Protein AF-A0A1F9IHQ7-F1 (afdb_monomer_lite)

Radius of gyration: 12.96 Å; chains: 1; bounding box: 36×30×31 Å

Structure (mmCIF, N/CA/C/O backbone):
data_AF-A0A1F9IHQ7-F1
#
_entry.id   AF-A0A1F9IHQ7-F1
#
loop_
_atom_site.group_PDB
_atom_site.id
_atom_site.type_symbol
_atom_site.label_atom_id
_atom_site.label_alt_id
_atom_site.label_comp_id
_atom_site.label_asym_id
_atom_site.label_entity_id
_atom_site.label_seq_id
_atom_site.pdbx_PDB_ins_code
_atom_site.Cartn_x
_atom_site.Cartn_y
_atom_site.Cartn_z
_atom_site.occupancy
_atom_site.B_iso_or_equiv
_atom_site.auth_seq_id
_atom_site.auth_comp_id
_atom_site.auth_asym_id
_atom_site.auth_atom_id
_atom_site.pdbx_PDB_model_num
ATOM 1 N N . MET A 1 1 ? 7.074 1.204 12.782 1.00 77.75 1 MET A N 1
ATOM 2 C CA . MET A 1 1 ? 6.727 -0.101 12.189 1.00 77.75 1 MET A CA 1
ATOM 3 C C . MET A 1 1 ? 5.447 0.078 11.385 1.00 77.75 1 MET A C 1
ATOM 5 O O . MET A 1 1 ? 4.529 0.708 11.906 1.00 77.75 1 MET A O 1
ATOM 9 N N . ILE A 1 2 ? 5.431 -0.355 10.120 1.00 81.06 2 ILE A N 1
ATOM 10 C CA . ILE A 1 2 ? 4.263 -0.253 9.227 1.00 81.06 2 ILE A CA 1
ATOM 11 C C . ILE A 1 2 ? 3.628 -1.631 9.109 1.00 81.06 2 ILE A C 1
ATOM 13 O O . ILE A 1 2 ? 4.321 -2.612 8.851 1.00 81.06 2 ILE A O 1
ATOM 17 N N . THR A 1 3 ? 2.314 -1.696 9.252 1.00 86.19 3 THR A N 1
ATOM 18 C CA . THR A 1 3 ? 1.530 -2.904 9.010 1.00 86.19 3 THR A CA 1
ATOM 19 C C . THR A 1 3 ? 0.657 -2.681 7.786 1.00 86.19 3 THR A C 1
ATOM 21 O O . THR A 1 3 ? 0.002 -1.648 7.674 1.00 86.19 3 THR A O 1
ATOM 24 N N . ILE A 1 4 ? 0.668 -3.637 6.861 1.00 86.50 4 ILE A N 1
ATOM 25 C CA . ILE A 1 4 ? -0.177 -3.641 5.668 1.00 86.50 4 ILE A CA 1
ATOM 26 C C . ILE A 1 4 ? -1.059 -4.880 5.743 1.00 86.50 4 ILE A C 1
ATOM 28 O O . ILE A 1 4 ? -0.542 -5.995 5.733 1.00 86.50 4 ILE A O 1
ATOM 32 N N . THR A 1 5 ? -2.369 -4.683 5.806 1.00 87.38 5 THR A N 1
ATOM 33 C CA . THR A 1 5 ? -3.368 -5.751 5.839 1.00 87.38 5 THR A CA 1
ATOM 34 C C . THR A 1 5 ? -4.147 -5.753 4.534 1.00 87.38 5 THR A C 1
ATOM 36 O O . THR A 1 5 ? -4.655 -4.719 4.108 1.00 87.38 5 THR A O 1
ATOM 39 N N . ASN A 1 6 ? -4.234 -6.914 3.898 1.00 86.88 6 ASN A N 1
ATOM 40 C CA . ASN A 1 6 ? -5.025 -7.147 2.703 1.00 86.88 6 ASN A CA 1
ATOM 41 C C . ASN A 1 6 ? -6.310 -7.886 3.057 1.00 86.88 6 ASN A C 1
ATOM 43 O O . ASN A 1 6 ? -6.279 -8.870 3.799 1.00 86.88 6 ASN A O 1
ATOM 47 N N . PHE A 1 7 ? -7.419 -7.399 2.511 1.00 86.69 7 PHE A N 1
ATOM 48 C CA . PHE A 1 7 ? -8.738 -7.980 2.692 1.00 86.69 7 PHE A CA 1
ATOM 49 C C . PHE A 1 7 ? -9.221 -8.667 1.419 1.00 86.69 7 PHE A C 1
ATOM 51 O O . PHE A 1 7 ? -8.900 -8.270 0.300 1.00 86.69 7 PHE A O 1
ATOM 58 N N . ALA A 1 8 ? -10.091 -9.649 1.604 1.00 84.31 8 ALA A N 1
ATOM 59 C CA . ALA A 1 8 ? -10.834 -10.351 0.570 1.00 84.31 8 ALA A CA 1
ATOM 60 C C . ALA A 1 8 ? -11.566 -9.443 -0.420 1.00 84.31 8 ALA A C 1
ATOM 62 O O . ALA A 1 8 ? -11.636 -9.751 -1.611 1.00 84.31 8 ALA A O 1
ATOM 63 N N . SER A 1 9 ? -12.062 -8.298 0.048 1.00 82.25 9 SER A N 1
ATOM 64 C CA . SER A 1 9 ? -12.642 -7.247 -0.792 1.00 82.25 9 SER A CA 1
ATOM 65 C C . SER A 1 9 ? -11.660 -6.651 -1.813 1.00 82.25 9 SER A C 1
ATOM 67 O O . SER A 1 9 ? -12.076 -5.966 -2.751 1.00 82.25 9 SER A O 1
ATOM 69 N N . GLY A 1 10 ? -10.358 -6.896 -1.652 1.00 79.75 10 GLY A N 1
ATOM 70 C CA . GLY A 1 10 ? -9.271 -6.261 -2.389 1.00 79.75 10 GLY A CA 1
ATOM 71 C C . GLY A 1 10 ? -8.862 -4.901 -1.819 1.00 79.75 10 GLY A C 1
ATOM 72 O O . GLY A 1 10 ? -8.029 -4.222 -2.419 1.00 79.75 10 GLY A O 1
ATOM 73 N N . GLU A 1 11 ? -9.446 -4.484 -0.695 1.00 88.25 11 GLU A N 1
ATOM 74 C CA . GLU A 1 11 ? -9.007 -3.307 0.053 1.00 88.25 11 GLU A CA 1
ATOM 75 C C . GLU A 1 11 ? -7.676 -3.564 0.767 1.00 88.25 11 GLU A C 1
ATOM 77 O O . GLU A 1 11 ? -7.327 -4.699 1.105 1.00 88.25 11 GLU A O 1
ATOM 82 N N . LEU A 1 12 ? -6.941 -2.482 1.025 1.00 86.94 12 LEU A N 1
ATOM 83 C CA . LEU A 1 12 ? -5.715 -2.515 1.818 1.00 86.94 12 LEU A CA 1
ATOM 84 C C . LEU A 1 12 ? -5.840 -1.559 2.990 1.00 86.94 12 LEU A C 1
ATOM 86 O O . LEU A 1 12 ? -6.150 -0.390 2.795 1.00 86.94 12 LEU A O 1
ATOM 90 N N . GLU A 1 13 ? -5.518 -2.014 4.189 1.00 90.31 13 GLU A N 1
ATOM 91 C CA . GLU A 1 13 ? -5.297 -1.126 5.324 1.00 90.31 13 GLU A CA 1
ATOM 92 C C . GLU A 1 13 ? -3.803 -0.969 5.577 1.00 90.31 13 GLU A C 1
ATOM 94 O O . GLU A 1 13 ? -3.069 -1.953 5.659 1.00 90.31 13 GLU A O 1
ATOM 99 N N . ILE A 1 14 ? -3.350 0.277 5.691 1.00 87.75 14 ILE A N 1
ATOM 100 C CA . ILE A 1 14 ? -1.967 0.616 6.014 1.00 87.75 14 ILE A CA 1
ATOM 101 C C . ILE A 1 14 ? -1.961 1.362 7.342 1.00 87.75 14 ILE A C 1
ATOM 103 O O . ILE A 1 14 ? -2.523 2.452 7.444 1.00 87.75 14 ILE A O 1
ATOM 107 N N . ALA A 1 15 ? -1.301 0.801 8.347 1.00 89.19 15 ALA A N 1
ATOM 108 C CA . ALA A 1 15 ? -1.234 1.367 9.685 1.00 89.19 15 ALA A CA 1
ATOM 109 C C . ALA A 1 15 ? 0.209 1.618 10.122 1.00 89.19 15 ALA A C 1
ATOM 111 O O . ALA A 1 15 ? 1.104 0.804 9.886 1.00 89.19 15 ALA A O 1
ATOM 112 N N . LEU A 1 16 ? 0.419 2.742 10.806 1.00 86.06 16 LEU A N 1
ATOM 113 C CA . LEU A 1 16 ? 1.600 2.965 11.631 1.00 86.06 16 LEU A CA 1
ATOM 114 C C . LEU A 1 16 ? 1.314 2.464 13.043 1.00 86.06 16 LEU A C 1
ATOM 116 O O . LEU A 1 16 ? 0.198 2.583 13.541 1.00 86.06 16 LEU A O 1
ATOM 120 N N . GLN A 1 17 ? 2.321 1.887 13.692 1.00 83.31 17 GLN A N 1
ATOM 121 C CA . GLN A 1 17 ? 2.197 1.440 15.077 1.00 83.31 17 GLN A CA 1
ATOM 122 C C . GLN A 1 17 ? 1.708 2.582 15.982 1.00 83.31 17 GLN A C 1
ATOM 124 O O . GLN A 1 17 ? 2.364 3.614 16.083 1.00 83.31 17 GLN A O 1
ATOM 129 N N . GLY A 1 18 ? 0.578 2.365 16.661 1.00 80.56 18 GLY A N 1
ATOM 130 C CA . GLY A 1 18 ? -0.029 3.356 17.556 1.00 80.56 18 GLY A CA 1
ATOM 131 C C . GLY A 1 18 ? -0.875 4.424 16.855 1.00 80.56 18 GLY A C 1
ATOM 132 O O . GLY A 1 18 ? -1.429 5.284 17.534 1.00 80.56 18 GLY A O 1
ATOM 133 N N . GLU A 1 19 ? -1.020 4.363 15.530 1.00 81.25 19 GLU A N 1
ATOM 134 C CA . GLU A 1 19 ? -1.869 5.265 14.754 1.00 81.25 19 GLU A CA 1
ATOM 135 C C . GLU A 1 19 ? -3.057 4.519 14.137 1.00 81.25 19 GLU A C 1
ATOM 137 O O . GLU A 1 19 ? -3.029 3.305 13.922 1.00 81.25 19 GLU A O 1
ATOM 142 N N . LYS A 1 20 ? -4.122 5.264 13.824 1.00 80.75 20 LYS A N 1
ATOM 143 C CA . LYS A 1 20 ? -5.268 4.715 13.098 1.00 80.75 20 LYS A CA 1
ATOM 144 C C . LYS A 1 20 ? -4.842 4.359 11.670 1.00 80.75 20 LYS A C 1
ATOM 146 O O . LYS A 1 20 ? -4.297 5.203 10.960 1.00 80.75 20 LYS A O 1
ATOM 151 N N . GLY A 1 21 ? -5.122 3.125 11.254 1.00 84.50 21 GLY A N 1
ATOM 152 C CA . GLY A 1 21 ? -4.872 2.664 9.893 1.00 84.50 21 GLY A CA 1
ATOM 153 C C . GLY A 1 21 ? -5.660 3.455 8.849 1.00 84.50 21 GLY A C 1
ATOM 154 O O . GLY A 1 21 ? -6.795 3.879 9.084 1.00 84.50 21 GLY A O 1
ATOM 155 N N . LEU A 1 22 ? -5.054 3.653 7.683 1.00 88.69 22 LEU A N 1
ATOM 156 C CA . LEU A 1 22 ? -5.727 4.163 6.498 1.00 88.69 22 LEU A CA 1
ATOM 157 C C . LEU A 1 22 ? -6.201 2.988 5.655 1.00 88.69 22 LEU A C 1
ATOM 159 O O . LEU A 1 22 ? -5.384 2.229 5.131 1.00 88.69 22 LEU A O 1
ATOM 163 N N . ARG A 1 23 ? -7.516 2.892 5.473 1.00 89.00 23 ARG A N 1
ATOM 164 C CA . ARG A 1 23 ? -8.124 1.925 4.566 1.00 89.00 23 ARG A CA 1
ATOM 165 C C . ARG A 1 23 ? -8.237 2.517 3.166 1.00 89.00 23 ARG A C 1
ATOM 167 O O . ARG A 1 23 ? -8.891 3.535 2.952 1.00 89.00 23 ARG A O 1
ATOM 174 N N . LEU A 1 24 ? -7.554 1.886 2.225 1.00 87.00 24 LEU A N 1
ATOM 175 C CA . LEU A 1 24 ? -7.581 2.186 0.805 1.00 87.00 24 LEU A CA 1
ATOM 176 C C . LEU A 1 24 ? -8.648 1.324 0.138 1.00 87.00 24 LEU A C 1
ATOM 178 O O . LEU A 1 24 ? -8.671 0.104 0.317 1.00 87.00 24 LEU A O 1
ATOM 182 N N . SER A 1 25 ? -9.478 1.960 -0.690 1.00 87.81 25 SER A N 1
ATOM 183 C CA . SER A 1 25 ? -10.401 1.238 -1.562 1.00 87.81 25 SER A CA 1
ATOM 184 C C . SER A 1 25 ? -9.636 0.297 -2.490 1.00 87.81 25 SER A C 1
ATOM 186 O O . SER A 1 25 ? -8.464 0.530 -2.799 1.00 87.81 25 SER A O 1
ATOM 188 N N . ARG A 1 26 ? -10.315 -0.732 -3.002 1.00 84.44 26 ARG A N 1
ATOM 189 C CA . ARG A 1 26 ? -9.741 -1.678 -3.969 1.00 84.44 26 ARG A CA 1
ATOM 190 C C . ARG A 1 26 ? -9.040 -0.987 -5.142 1.00 84.44 26 ARG A C 1
ATOM 192 O O . ARG A 1 26 ? -7.950 -1.394 -5.530 1.00 84.44 26 ARG A O 1
ATOM 199 N N . ASP A 1 27 ? -9.627 0.079 -5.681 1.00 86.31 27 ASP A N 1
ATOM 200 C CA . ASP A 1 27 ? -9.047 0.809 -6.811 1.00 86.31 27 ASP A CA 1
ATOM 201 C C . ASP A 1 27 ? -7.758 1.543 -6.430 1.00 86.31 27 ASP A C 1
ATOM 203 O O . ASP A 1 27 ? -6.782 1.507 -7.182 1.00 86.31 27 ASP A O 1
ATOM 207 N N . LEU A 1 28 ? -7.721 2.189 -5.260 1.00 83.50 28 LEU A N 1
ATOM 208 C CA . LEU A 1 28 ? -6.522 2.873 -4.767 1.00 83.50 28 LEU A CA 1
ATOM 209 C C . LEU A 1 28 ? -5.432 1.877 -4.374 1.00 83.50 28 LEU A C 1
ATOM 211 O O . LEU A 1 28 ? -4.275 2.062 -4.751 1.00 83.50 28 LEU A O 1
ATOM 215 N N . ALA A 1 29 ? -5.806 0.796 -3.693 1.00 82.38 29 ALA A N 1
ATOM 216 C CA . ALA A 1 29 ? -4.933 -0.325 -3.385 1.00 82.38 29 ALA A CA 1
ATOM 217 C C . ALA A 1 29 ? -4.301 -0.899 -4.659 1.00 82.38 29 ALA A C 1
ATOM 219 O O . ALA A 1 29 ? -3.082 -1.051 -4.742 1.00 82.38 29 ALA A O 1
ATOM 220 N N . HIS A 1 30 ? -5.112 -1.134 -5.693 1.00 80.44 30 HIS A N 1
ATOM 221 C CA . HIS A 1 30 ? -4.641 -1.651 -6.970 1.00 80.44 30 HIS A CA 1
ATOM 222 C C . HIS A 1 30 ? -3.736 -0.650 -7.699 1.00 80.44 30 HIS A C 1
ATOM 224 O O . HIS A 1 30 ? -2.703 -1.047 -8.232 1.00 80.44 30 HIS A O 1
ATOM 230 N N . ARG A 1 31 ? -4.048 0.653 -7.679 1.00 82.75 31 ARG A N 1
ATOM 231 C CA . ARG A 1 31 ? -3.166 1.698 -8.235 1.00 82.75 31 ARG A CA 1
ATOM 232 C C . ARG A 1 31 ? -1.832 1.781 -7.499 1.00 82.75 31 ARG A C 1
ATOM 234 O O . ARG A 1 31 ? -0.805 1.908 -8.158 1.00 82.75 31 ARG A O 1
ATOM 241 N N . LEU A 1 32 ? -1.831 1.678 -6.169 1.00 78.75 32 LEU A N 1
ATOM 242 C CA . LEU A 1 32 ? -0.618 1.662 -5.347 1.00 78.75 32 LEU A CA 1
ATOM 243 C C . LEU A 1 32 ? 0.263 0.460 -5.695 1.00 78.75 32 LEU A C 1
ATOM 245 O O . LEU A 1 32 ? 1.451 0.605 -5.971 1.00 78.75 32 LEU A O 1
ATOM 249 N N . ILE A 1 33 ? -0.356 -0.711 -5.774 1.00 75.00 33 ILE A N 1
ATOM 250 C CA . ILE A 1 33 ? 0.267 -1.955 -6.212 1.00 75.00 33 ILE A CA 1
ATOM 251 C C . ILE A 1 33 ? 0.855 -1.836 -7.630 1.00 75.00 33 ILE A C 1
ATOM 253 O O . ILE A 1 33 ? 2.011 -2.197 -7.865 1.00 75.00 33 ILE A O 1
ATOM 257 N N . LEU A 1 34 ? 0.075 -1.336 -8.593 1.00 76.75 34 LEU A N 1
ATOM 258 C CA . LEU A 1 34 ? 0.501 -1.200 -9.987 1.00 76.75 34 LEU A CA 1
ATOM 259 C C . LEU A 1 34 ? 1.641 -0.196 -10.109 1.00 76.75 34 LEU A C 1
ATOM 261 O O . LEU A 1 34 ? 2.604 -0.448 -10.830 1.00 76.75 34 LEU A O 1
ATOM 265 N N . ALA A 1 35 ? 1.565 0.910 -9.372 1.00 75.75 35 ALA A N 1
ATOM 266 C CA . ALA A 1 35 ? 2.625 1.897 -9.328 1.00 75.75 35 ALA A CA 1
ATOM 267 C C . ALA A 1 35 ? 3.921 1.294 -8.754 1.00 75.75 35 ALA A C 1
ATOM 269 O O . ALA A 1 35 ? 4.979 1.511 -9.339 1.00 75.75 35 ALA A O 1
ATOM 270 N N . ALA A 1 36 ? 3.851 0.457 -7.711 1.00 72.38 36 ALA A N 1
ATOM 271 C CA . ALA A 1 36 ? 5.022 -0.243 -7.171 1.00 72.38 36 ALA A CA 1
ATOM 272 C C . ALA A 1 36 ? 5.641 -1.230 -8.182 1.00 72.38 36 ALA A C 1
ATOM 274 O O . ALA A 1 36 ? 6.854 -1.461 -8.186 1.00 72.38 36 ALA A O 1
ATOM 275 N N . ARG A 1 37 ? 4.818 -1.814 -9.065 1.00 70.50 37 ARG A N 1
ATOM 276 C CA . ARG A 1 37 ? 5.264 -2.750 -10.106 1.00 70.50 37 ARG A CA 1
ATOM 277 C C . ARG A 1 37 ? 5.892 -2.043 -11.307 1.00 70.50 37 ARG A C 1
ATOM 279 O O . ARG A 1 37 ? 6.969 -2.455 -11.741 1.00 70.50 37 ARG A O 1
ATOM 286 N N . MET A 1 38 ? 5.207 -1.036 -11.848 1.00 69.56 38 MET A N 1
ATOM 287 C CA . MET A 1 38 ? 5.550 -0.398 -13.125 1.00 69.56 38 MET A CA 1
ATOM 288 C C . MET A 1 38 ? 6.656 0.648 -13.009 1.00 69.56 38 MET A C 1
ATOM 290 O O . MET A 1 38 ? 7.348 0.903 -13.990 1.00 69.56 38 MET A O 1
ATOM 294 N N . HIS A 1 39 ? 6.824 1.253 -11.836 1.00 68.06 39 HIS A N 1
ATOM 295 C CA . HIS A 1 39 ? 7.788 2.326 -11.640 1.00 68.06 39 HIS A CA 1
ATOM 296 C C . HIS A 1 39 ? 9.072 1.834 -10.965 1.00 68.06 39 HIS A C 1
ATOM 298 O O . HIS A 1 39 ? 9.087 0.846 -10.218 1.00 68.06 39 HIS A O 1
ATOM 304 N N . GLY A 1 40 ? 10.173 2.533 -11.252 1.00 67.19 40 GLY A N 1
ATOM 305 C CA . GLY A 1 40 ? 11.383 2.429 -10.446 1.00 67.19 40 GLY A CA 1
ATOM 306 C C . GLY A 1 40 ? 11.124 2.956 -9.026 1.00 67.19 40 GLY A C 1
ATOM 307 O O . GLY A 1 40 ? 10.156 3.685 -8.810 1.00 67.19 40 GLY A O 1
ATOM 308 N N . PRO A 1 41 ? 11.971 2.623 -8.037 1.00 68.81 41 PRO A N 1
ATOM 309 C CA . PRO A 1 41 ? 11.762 3.045 -6.651 1.00 68.81 41 PRO A CA 1
ATOM 310 C C . PRO A 1 41 ? 11.583 4.560 -6.482 1.00 68.81 41 PRO A C 1
ATOM 312 O O . PRO A 1 41 ? 10.691 4.981 -5.754 1.00 68.81 41 PRO A O 1
ATOM 315 N N . GLN A 1 42 ? 12.376 5.379 -7.183 1.00 70.12 42 GLN A N 1
ATOM 316 C CA . GLN A 1 42 ? 12.271 6.841 -7.093 1.00 70.12 42 GLN A CA 1
ATOM 317 C C . GLN A 1 42 ? 10.953 7.372 -7.663 1.00 70.12 42 GLN A C 1
ATOM 319 O O . GLN A 1 42 ? 10.261 8.145 -7.004 1.00 70.12 42 GLN A O 1
ATOM 324 N N . ASP A 1 43 ? 10.567 6.895 -8.844 1.00 74.94 43 ASP A N 1
ATOM 325 C CA . ASP A 1 43 ? 9.299 7.253 -9.484 1.00 74.94 43 ASP A CA 1
ATOM 326 C C . ASP A 1 43 ? 8.092 6.812 -8.643 1.00 74.94 43 ASP A C 1
ATOM 328 O O . ASP A 1 43 ? 7.074 7.502 -8.584 1.00 74.94 43 ASP A O 1
ATOM 332 N N . PHE A 1 44 ? 8.192 5.660 -7.972 1.00 76.69 44 PHE A N 1
ATOM 333 C CA . PHE A 1 44 ? 7.150 5.192 -7.066 1.00 76.69 44 PHE A CA 1
ATOM 334 C C . PHE A 1 44 ? 7.036 6.087 -5.829 1.00 76.69 44 PHE A C 1
ATOM 336 O O . PHE A 1 44 ? 5.933 6.532 -5.512 1.00 76.69 44 PHE A O 1
ATOM 343 N N . ILE A 1 45 ? 8.161 6.410 -5.178 1.00 76.38 45 ILE A N 1
ATOM 344 C CA . ILE A 1 45 ? 8.211 7.301 -4.007 1.00 76.38 45 ILE A CA 1
ATOM 345 C C . ILE A 1 45 ? 7.528 8.641 -4.301 1.00 76.38 45 ILE A C 1
ATOM 347 O O . ILE A 1 45 ? 6.728 9.113 -3.494 1.00 76.38 45 ILE A O 1
ATOM 351 N N . GLN A 1 46 ? 7.773 9.226 -5.476 1.00 81.12 46 GLN A N 1
ATOM 352 C CA . GLN A 1 46 ? 7.152 10.494 -5.873 1.00 81.12 46 GLN A CA 1
ATOM 353 C C . GLN A 1 46 ? 5.621 10.412 -6.002 1.00 81.12 46 GLN A C 1
ATOM 355 O O . GLN A 1 46 ? 4.931 11.416 -5.827 1.00 81.12 46 GLN A O 1
ATOM 360 N N . LYS A 1 47 ? 5.070 9.223 -6.275 1.00 80.44 47 LYS A N 1
ATOM 361 C CA . LYS A 1 47 ? 3.624 9.003 -6.428 1.00 80.44 47 LYS A CA 1
ATOM 362 C C . LYS A 1 47 ? 2.908 8.656 -5.126 1.00 80.44 47 LYS A C 1
ATOM 364 O O . LYS A 1 47 ? 1.699 8.863 -5.044 1.00 80.44 47 LYS A O 1
ATOM 369 N N . ILE A 1 48 ? 3.613 8.168 -4.104 1.00 81.88 48 ILE A N 1
ATOM 370 C CA . ILE A 1 48 ? 3.013 7.763 -2.821 1.00 81.88 48 ILE A CA 1
ATOM 371 C C . ILE A 1 48 ? 2.138 8.870 -2.198 1.00 81.88 48 ILE A C 1
ATOM 373 O O . ILE A 1 48 ? 0.988 8.567 -1.866 1.00 81.88 48 ILE A O 1
ATOM 377 N N . PRO A 1 49 ? 2.588 10.141 -2.092 1.00 83.75 49 PRO A N 1
ATOM 378 C CA . PRO A 1 49 ? 1.771 11.204 -1.503 1.00 83.75 49 PRO A CA 1
ATOM 379 C C . PRO A 1 49 ? 0.436 11.419 -2.225 1.00 83.75 49 PRO A C 1
ATOM 381 O O . PRO A 1 49 ? -0.575 11.698 -1.585 1.00 83.75 49 PRO A O 1
ATOM 384 N N . GLN A 1 50 ? 0.420 11.237 -3.550 1.00 82.00 50 GLN A N 1
ATOM 385 C CA . GLN A 1 50 ? -0.777 11.392 -4.382 1.00 82.00 50 GLN A CA 1
ATOM 386 C C . GLN A 1 50 ? -1.754 10.219 -4.226 1.00 82.00 50 GLN A C 1
ATOM 388 O O . GLN A 1 50 ? -2.952 10.385 -4.430 1.00 82.00 50 GLN A O 1
ATOM 393 N N . LEU A 1 51 ? -1.248 9.029 -3.890 1.00 79.31 51 LEU A N 1
ATOM 394 C CA . LEU A 1 51 ? -2.040 7.801 -3.793 1.00 79.31 51 LEU A CA 1
ATOM 395 C C . LEU A 1 51 ? -2.626 7.577 -2.396 1.00 79.31 51 LEU A C 1
ATOM 397 O O . LEU A 1 51 ? -3.705 7.006 -2.274 1.00 79.31 51 LEU A O 1
ATOM 401 N N . ILE A 1 52 ? -1.912 8.004 -1.353 1.00 79.75 52 ILE A N 1
ATOM 402 C CA . ILE A 1 52 ? -2.257 7.722 0.046 1.00 79.75 52 ILE A CA 1
ATOM 403 C C . ILE A 1 52 ? -2.916 8.924 0.725 1.00 79.75 52 ILE A C 1
ATOM 405 O O . ILE A 1 52 ? -3.712 8.735 1.640 1.00 79.75 52 ILE A O 1
ATOM 409 N N . GLY A 1 53 ? -2.610 10.159 0.312 1.00 76.19 53 GLY A N 1
ATOM 410 C CA . GLY A 1 53 ? -3.243 11.381 0.835 1.00 76.19 53 GLY A CA 1
ATOM 411 C C . GLY A 1 53 ? -2.955 11.703 2.313 1.00 76.19 53 GLY A C 1
ATOM 412 O O . GLY A 1 53 ? -3.185 12.826 2.750 1.00 76.19 53 GLY A O 1
ATOM 413 N N . SER A 1 54 ? -2.409 10.757 3.083 1.00 81.75 54 SER A N 1
ATOM 414 C CA . SER A 1 54 ? -1.926 10.942 4.453 1.00 81.75 54 SER A CA 1
ATOM 415 C C . SER A 1 54 ? -0.427 11.225 4.445 1.00 81.75 54 SER A C 1
ATOM 417 O O . SER A 1 54 ? 0.374 10.370 4.055 1.00 81.75 54 SER A O 1
ATOM 419 N N . ALA A 1 55 ? -0.035 12.426 4.880 1.00 81.00 55 ALA A N 1
ATOM 420 C CA . ALA A 1 55 ? 1.368 12.835 4.926 1.00 81.00 55 ALA A CA 1
ATOM 421 C C . ALA A 1 55 ? 2.230 11.956 5.863 1.00 81.00 55 ALA A C 1
ATOM 423 O O . ALA A 1 55 ? 3.286 11.515 5.405 1.00 81.00 55 ALA A O 1
ATOM 424 N N . PRO A 1 56 ? 1.803 11.615 7.101 1.00 82.38 56 PRO A N 1
ATOM 425 C CA . PRO A 1 56 ? 2.570 10.724 7.981 1.00 82.38 56 PRO A CA 1
ATOM 426 C C . PRO A 1 56 ? 2.797 9.335 7.376 1.00 82.38 56 PRO A C 1
ATOM 428 O O . PRO A 1 56 ? 3.925 8.840 7.355 1.00 82.38 56 PRO A O 1
ATOM 431 N N . LEU A 1 57 ? 1.749 8.732 6.802 1.00 80.44 57 LEU A N 1
ATOM 432 C CA . LEU A 1 57 ? 1.845 7.416 6.166 1.00 80.44 57 LEU A CA 1
ATOM 433 C C . LEU A 1 57 ? 2.719 7.454 4.917 1.00 80.44 57 LEU A C 1
ATOM 435 O O . LEU A 1 57 ? 3.570 6.587 4.735 1.00 80.44 57 LEU A O 1
ATOM 439 N N . SER A 1 58 ? 2.554 8.483 4.087 1.00 83.94 58 SER A N 1
ATOM 440 C CA . SER A 1 58 ? 3.363 8.658 2.881 1.00 83.94 58 SER A CA 1
ATOM 441 C C . SER A 1 58 ? 4.843 8.768 3.229 1.00 83.94 58 SER A C 1
ATOM 443 O O . SER A 1 58 ? 5.663 8.064 2.650 1.00 83.94 58 SER A O 1
ATOM 445 N N . GLN A 1 59 ? 5.187 9.584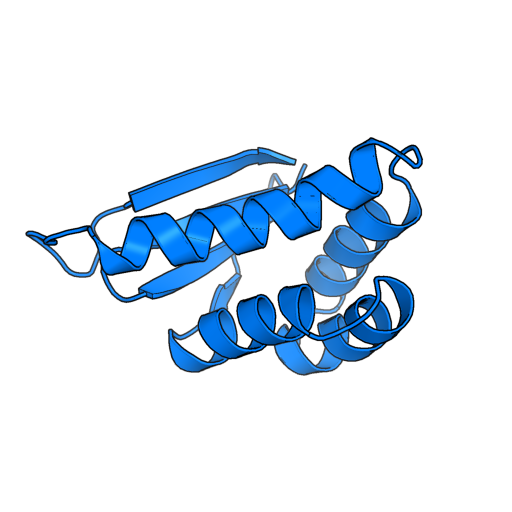 4.230 1.00 82.94 59 GLN A N 1
ATOM 446 C CA . GLN A 1 59 ? 6.563 9.722 4.704 1.00 82.94 59 GLN A CA 1
ATOM 447 C C . GLN A 1 59 ? 7.109 8.418 5.280 1.00 82.94 59 GLN A C 1
ATOM 449 O O . GLN A 1 59 ? 8.253 8.065 5.004 1.00 82.94 59 GLN A O 1
ATOM 454 N N . ALA A 1 60 ? 6.319 7.688 6.068 1.00 80.81 60 ALA A N 1
ATOM 455 C CA . ALA A 1 60 ? 6.774 6.434 6.648 1.00 80.81 60 ALA A CA 1
ATOM 456 C C . ALA A 1 60 ? 7.043 5.366 5.580 1.00 80.81 60 ALA A C 1
ATOM 458 O O . ALA A 1 60 ? 8.072 4.692 5.636 1.00 80.81 60 ALA A O 1
ATOM 459 N N . ILE A 1 61 ? 6.162 5.243 4.583 1.00 78.81 61 ILE A N 1
ATOM 460 C CA . ILE A 1 61 ? 6.355 4.313 3.466 1.00 78.81 61 ILE A CA 1
ATOM 461 C C . ILE A 1 61 ? 7.575 4.739 2.647 1.00 78.81 61 ILE A C 1
ATOM 463 O O . ILE A 1 61 ? 8.431 3.904 2.370 1.00 78.81 61 ILE A O 1
ATOM 467 N N . THR A 1 62 ? 7.724 6.030 2.337 1.00 79.19 62 THR A N 1
ATOM 468 C CA . THR A 1 62 ? 8.917 6.559 1.660 1.00 79.19 62 THR A CA 1
ATOM 469 C C . THR A 1 62 ? 10.199 6.229 2.425 1.00 79.19 62 THR A C 1
ATOM 471 O O . THR A 1 62 ? 11.132 5.697 1.831 1.00 79.19 62 THR A O 1
ATOM 474 N N . ARG A 1 63 ? 10.236 6.422 3.750 1.00 77.44 63 ARG A N 1
ATOM 475 C CA . ARG A 1 63 ? 11.396 6.060 4.586 1.00 77.44 63 ARG A CA 1
ATOM 476 C C . ARG A 1 63 ? 11.721 4.568 4.527 1.00 77.44 63 ARG A C 1
ATOM 478 O O . ARG A 1 63 ? 12.896 4.218 4.503 1.00 77.44 63 ARG A O 1
ATOM 485 N N . GLN A 1 64 ? 10.713 3.697 4.466 1.00 72.19 64 GLN A N 1
ATOM 486 C CA . GLN A 1 64 ? 10.920 2.256 4.275 1.00 72.19 64 GLN A CA 1
ATOM 487 C C . GLN A 1 64 ? 11.515 1.928 2.892 1.00 72.19 64 GLN A C 1
ATOM 489 O O . GLN A 1 64 ? 12.311 0.999 2.771 1.00 72.19 64 GLN A O 1
ATOM 494 N N . PHE A 1 65 ? 11.195 2.709 1.853 1.00 68.62 65 PHE A N 1
ATOM 495 C CA . PHE A 1 65 ? 11.826 2.579 0.532 1.00 68.62 65 PHE A CA 1
ATOM 496 C C . PHE A 1 65 ? 13.232 3.187 0.451 1.00 68.62 65 PHE A C 1
ATOM 498 O O . PHE A 1 65 ? 14.081 2.672 -0.277 1.00 68.62 65 PHE A O 1
ATOM 505 N N . GLU A 1 66 ? 13.496 4.287 1.150 1.00 66.50 66 GLU A N 1
ATOM 506 C CA . GLU A 1 66 ? 14.777 4.998 1.083 1.00 66.50 66 GLU A CA 1
ATOM 507 C C . GLU A 1 66 ? 15.834 4.386 2.008 1.00 66.50 66 GLU A C 1
ATOM 509 O O . GLU A 1 66 ? 16.983 4.231 1.590 1.00 66.50 66 GLU A O 1
ATOM 514 N N . GLY A 1 67 ? 15.432 4.008 3.228 1.00 55.47 67 GLY A N 1
ATOM 515 C CA . GLY A 1 67 ? 16.296 3.529 4.312 1.00 55.47 67 GLY A CA 1
ATOM 516 C C . GLY A 1 67 ? 16.585 2.027 4.314 1.00 55.47 67 GLY A C 1
ATOM 517 O O . GLY A 1 67 ? 17.332 1.553 5.167 1.00 55.47 67 GLY A O 1
ATOM 518 N N . GLY A 1 68 ? 16.021 1.265 3.375 1.00 49.56 68 GLY A N 1
ATOM 519 C CA . GLY A 1 68 ? 16.394 -0.131 3.181 1.00 49.56 68 GLY A CA 1
ATOM 520 C C . GLY A 1 68 ? 17.794 -0.243 2.575 1.00 49.56 68 GLY A C 1
ATOM 521 O O . GLY A 1 68 ? 18.087 0.405 1.569 1.00 49.56 68 GLY A O 1
ATOM 522 N N . ASP A 1 69 ? 18.631 -1.117 3.142 1.00 47.47 69 ASP A N 1
ATOM 523 C CA . ASP A 1 69 ? 19.772 -1.742 2.454 1.00 47.47 69 ASP A CA 1
ATOM 524 C C . ASP A 1 69 ? 19.374 -2.060 0.988 1.00 47.47 69 ASP A C 1
ATOM 526 O O . ASP A 1 69 ? 18.200 -2.363 0.751 1.00 47.47 69 ASP A O 1
ATOM 530 N N . PRO A 1 70 ? 20.243 -1.986 -0.036 1.00 50.78 70 PRO A N 1
ATOM 531 C CA . PRO A 1 70 ? 19.907 -2.413 -1.400 1.00 50.78 70 PRO A CA 1
ATOM 532 C C . PRO A 1 70 ? 19.129 -3.746 -1.486 1.00 50.78 70 PRO A C 1
ATOM 534 O O . PRO A 1 70 ? 18.296 -3.890 -2.379 1.00 50.78 70 PRO A O 1
ATOM 537 N N . SER A 1 71 ? 19.297 -4.661 -0.520 1.00 49.97 71 SER A N 1
ATOM 538 C CA . SER A 1 71 ? 18.473 -5.872 -0.345 1.00 49.97 71 SER A CA 1
ATOM 539 C C . SER A 1 71 ? 17.061 -5.633 0.247 1.00 49.97 71 SER A C 1
ATOM 541 O O . SER A 1 71 ? 16.105 -6.318 -0.110 1.00 49.97 71 SER A O 1
ATOM 543 N N . GLY A 1 72 ? 16.889 -4.646 1.130 1.00 45.41 72 GLY A N 1
ATOM 544 C CA . GLY A 1 72 ? 15.628 -4.226 1.752 1.00 45.41 72 GLY A CA 1
ATOM 545 C C . GLY A 1 72 ? 14.718 -3.394 0.843 1.00 45.41 72 GLY A C 1
ATOM 546 O O . GLY A 1 72 ? 13.497 -3.541 0.919 1.00 45.41 72 GLY A O 1
ATOM 547 N N . LYS A 1 73 ? 15.281 -2.607 -0.088 1.00 49.16 73 LYS A N 1
ATOM 548 C CA . LYS A 1 73 ? 14.506 -1.889 -1.128 1.00 49.16 73 LYS A CA 1
ATOM 549 C C . LYS A 1 73 ? 13.710 -2.839 -2.028 1.00 49.16 73 LYS A C 1
ATOM 551 O O . LYS A 1 73 ? 12.616 -2.502 -2.478 1.00 49.16 73 LYS A O 1
ATOM 556 N N . TRP A 1 74 ? 14.237 -4.043 -2.247 1.00 49.75 74 TRP A N 1
ATOM 557 C CA . TRP A 1 74 ? 13.566 -5.106 -2.997 1.00 49.75 74 TRP A CA 1
ATOM 558 C C . TRP A 1 74 ? 12.401 -5.731 -2.219 1.00 49.75 74 TRP A C 1
ATOM 560 O O . TRP A 1 74 ? 11.365 -6.036 -2.810 1.00 49.75 74 TRP A O 1
A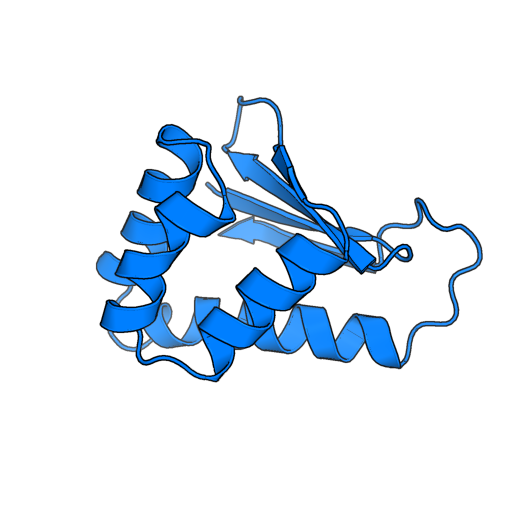TOM 570 N N . ARG A 1 75 ? 12.490 -5.794 -0.883 1.00 59.38 75 ARG A N 1
ATOM 571 C CA . ARG A 1 75 ? 11.476 -6.443 -0.038 1.00 59.38 75 ARG A CA 1
ATOM 572 C C . ARG A 1 75 ? 10.120 -5.743 -0.067 1.00 59.38 75 ARG A C 1
ATOM 574 O O . ARG A 1 75 ? 9.116 -6.440 -0.027 1.00 59.38 75 ARG A O 1
ATOM 581 N N . LEU A 1 76 ? 10.036 -4.409 -0.140 1.00 61.16 76 LEU A N 1
ATOM 582 C CA . LEU A 1 76 ? 8.724 -3.733 -0.189 1.00 61.16 76 LEU A CA 1
ATOM 583 C C . LEU A 1 76 ? 8.018 -3.936 -1.526 1.00 61.16 76 LEU A C 1
ATOM 585 O O . LEU A 1 76 ? 6.828 -4.234 -1.546 1.00 61.16 76 LEU A O 1
ATOM 589 N N . LYS A 1 77 ? 8.752 -3.800 -2.635 1.00 62.88 77 LYS A N 1
ATOM 590 C CA . LYS A 1 77 ? 8.215 -4.030 -3.980 1.00 62.88 77 LYS A CA 1
ATOM 591 C C . LYS A 1 77 ? 7.729 -5.471 -4.131 1.00 62.88 77 LYS A C 1
ATOM 593 O O . LYS A 1 77 ? 6.622 -5.688 -4.615 1.00 62.88 77 LYS A O 1
ATOM 598 N N . GLU A 1 78 ? 8.512 -6.437 -3.657 1.00 65.12 78 GLU A N 1
ATOM 599 C CA . GLU A 1 78 ? 8.131 -7.852 -3.624 1.00 65.12 78 GLU A CA 1
ATOM 600 C C . GLU A 1 78 ? 6.957 -8.125 -2.682 1.00 65.12 78 GLU A C 1
ATOM 602 O O . GLU A 1 78 ? 6.075 -8.902 -3.030 1.00 65.12 78 GLU A O 1
ATOM 607 N N . LYS A 1 79 ? 6.888 -7.466 -1.519 1.00 67.81 79 LYS A N 1
ATOM 608 C CA . LYS A 1 79 ? 5.759 -7.599 -0.584 1.00 67.81 79 LYS A CA 1
ATOM 609 C C . LYS A 1 79 ? 4.468 -7.033 -1.168 1.00 67.81 79 LYS A C 1
ATOM 611 O O . LYS A 1 79 ? 3.450 -7.713 -1.122 1.00 67.81 79 LYS A O 1
ATOM 616 N N . PHE A 1 80 ? 4.508 -5.856 -1.794 1.00 67.38 80 PHE A N 1
ATOM 617 C CA . PHE A 1 80 ? 3.356 -5.334 -2.531 1.00 67.38 80 PHE A CA 1
ATOM 618 C C . PHE A 1 80 ? 2.971 -6.258 -3.686 1.00 67.38 80 PHE A C 1
ATOM 620 O O . PHE A 1 80 ? 1.789 -6.538 -3.837 1.00 67.38 80 PHE A O 1
ATOM 627 N N . ALA A 1 81 ? 3.943 -6.778 -4.449 1.00 63.75 81 ALA A N 1
ATOM 628 C CA . ALA A 1 81 ? 3.700 -7.735 -5.531 1.00 63.75 81 ALA A CA 1
ATOM 629 C C . ALA A 1 81 ? 3.087 -9.058 -5.032 1.00 63.75 81 ALA A C 1
ATOM 631 O O . ALA A 1 81 ? 2.196 -9.605 -5.679 1.00 63.75 81 ALA A O 1
ATOM 632 N N . ARG A 1 82 ? 3.519 -9.554 -3.870 1.00 64.00 82 ARG A N 1
ATOM 633 C CA . ARG A 1 82 ? 2.974 -10.750 -3.221 1.00 64.00 82 ARG A CA 1
ATOM 634 C C . ARG A 1 82 ? 1.519 -10.543 -2.807 1.00 64.00 82 ARG A C 1
ATOM 636 O O . ARG A 1 82 ? 0.689 -11.374 -3.159 1.00 64.00 82 ARG A O 1
ATOM 643 N N . LEU A 1 83 ? 1.193 -9.410 -2.181 1.00 62.16 83 LEU A N 1
ATOM 644 C CA . LEU A 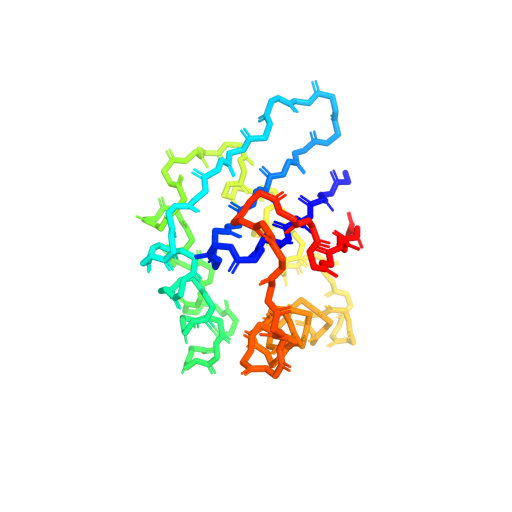1 83 ? -0.174 -9.090 -1.745 1.00 62.16 83 LEU A CA 1
ATOM 645 C C . LEU A 1 83 ? -1.194 -9.079 -2.908 1.00 62.16 83 LEU A C 1
ATOM 647 O O . LEU A 1 83 ? -2.365 -9.401 -2.710 1.00 62.16 83 LEU A O 1
ATOM 651 N N . VAL A 1 84 ? -0.759 -8.762 -4.134 1.00 60.62 84 VAL A N 1
ATOM 652 C CA . VAL A 1 84 ? -1.597 -8.832 -5.356 1.00 60.62 84 VAL A CA 1
ATOM 653 C C . VAL A 1 84 ? -1.867 -10.259 -5.803 1.00 60.62 84 VAL A C 1
ATOM 655 O O . VAL A 1 84 ? -2.933 -10.565 -6.331 1.00 60.62 84 VAL A O 1
ATOM 658 N N . THR A 1 85 ? -0.857 -11.119 -5.695 1.00 59.56 85 THR A N 1
ATOM 659 C CA . THR A 1 85 ? -0.949 -12.489 -6.197 1.00 59.56 85 THR A CA 1
ATOM 660 C C . THR A 1 85 ? -1.890 -13.291 -5.311 1.00 59.56 85 THR A C 1
ATOM 662 O O . THR A 1 85 ? -2.764 -13.981 -5.822 1.00 59.56 85 THR A O 1
ATOM 665 N N . VAL A 1 86 ? -1.792 -13.113 -3.990 1.00 58.44 86 VAL A N 1
ATOM 666 C CA . VAL A 1 86 ? -2.631 -13.841 -3.028 1.00 58.44 86 VAL A CA 1
ATOM 667 C C . VAL A 1 86 ? -4.123 -13.508 -3.203 1.00 58.44 86 VAL A C 1
ATOM 669 O O . VAL A 1 86 ? -4.969 -14.384 -3.068 1.00 58.44 86 VAL A O 1
ATOM 672 N N . THR A 1 87 ? -4.467 -12.280 -3.602 1.00 57.94 87 THR A N 1
ATOM 673 C CA . THR A 1 87 ? -5.869 -11.869 -3.820 1.00 57.94 87 THR A CA 1
ATOM 674 C C . THR A 1 87 ? -6.517 -12.459 -5.072 1.00 57.94 87 THR A C 1
ATOM 676 O O . THR A 1 87 ? -7.741 -12.538 -5.128 1.00 57.94 87 THR A O 1
ATOM 679 N N . LYS A 1 88 ? -5.744 -12.870 -6.087 1.00 58.38 88 LYS A N 1
ATOM 680 C CA . LYS A 1 88 ? -6.307 -13.444 -7.324 1.00 58.38 88 LYS A CA 1
ATOM 681 C C . LYS A 1 88 ? -6.783 -14.884 -7.168 1.00 58.38 88 LYS A C 1
ATOM 683 O O . LYS A 1 88 ? -7.732 -15.269 -7.846 1.00 58.38 88 LYS A O 1
ATOM 688 N N . ASP A 1 89 ? -6.134 -15.643 -6.293 1.00 59.62 89 ASP A N 1
ATOM 689 C CA . ASP A 1 89 ? -6.380 -17.078 -6.133 1.00 59.62 89 ASP A CA 1
ATOM 690 C C . ASP A 1 89 ? -7.243 -17.401 -4.900 1.00 59.62 89 ASP A C 1
ATOM 692 O O . ASP A 1 89 ? -7.646 -18.550 -4.699 1.00 59.62 89 ASP A O 1
ATOM 696 N N . HIS A 1 90 ? -7.571 -16.392 -4.086 1.00 69.00 90 HIS A N 1
ATOM 697 C CA . HIS A 1 90 ? -8.414 -16.561 -2.905 1.00 69.00 90 HIS A CA 1
ATOM 698 C C . HIS A 1 90 ? -9.900 -16.584 -3.270 1.00 69.00 90 HIS A C 1
ATOM 700 O O . HIS A 1 90 ? -10.390 -15.733 -4.013 1.00 69.00 90 HIS A O 1
ATOM 706 N N . LYS A 1 91 ? -10.642 -17.546 -2.712 1.00 73.12 91 LYS A N 1
ATOM 707 C CA . LYS A 1 91 ? -12.111 -17.591 -2.778 1.00 73.12 91 LYS A CA 1
ATOM 708 C C . LYS A 1 91 ? -12.666 -17.140 -1.426 1.00 73.12 91 LYS A C 1
ATOM 710 O O . LYS A 1 91 ? -12.787 -17.984 -0.536 1.00 73.12 91 LYS A O 1
ATOM 715 N N . PRO A 1 92 ? -12.967 -15.845 -1.254 1.00 75.12 92 PRO A N 1
ATOM 716 C CA . PRO A 1 92 ? -13.349 -15.324 0.046 1.00 75.12 92 PRO A CA 1
ATOM 717 C C . PRO A 1 92 ? -14.723 -15.824 0.477 1.00 75.12 92 PRO A C 1
ATOM 719 O O . PRO A 1 92 ? -15.635 -15.957 -0.344 1.00 75.12 92 PRO A O 1
ATOM 722 N N . LYS A 1 93 ? -14.867 -16.088 1.776 1.00 78.00 93 LYS A N 1
ATOM 723 C CA . LYS A 1 93 ? -16.166 -16.381 2.398 1.00 78.00 93 LYS A CA 1
ATOM 724 C C . LYS A 1 93 ? -16.871 -15.102 2.845 1.00 78.00 93 LYS A C 1
ATOM 726 O O . LYS A 1 93 ? -18.097 -15.070 2.854 1.00 78.00 93 LYS A O 1
ATOM 731 N N . ASP A 1 94 ? -16.094 -14.072 3.174 1.00 83.44 94 ASP A N 1
ATOM 732 C CA . ASP A 1 94 ? -16.544 -12.735 3.564 1.00 83.44 94 ASP A CA 1
ATOM 733 C C . ASP A 1 94 ? -15.642 -11.679 2.899 1.00 83.44 94 ASP A C 1
ATOM 735 O O . ASP A 1 94 ? -14.453 -11.913 2.702 1.00 83.44 94 ASP A O 1
ATOM 739 N N . LEU A 1 95 ? -16.190 -10.517 2.540 1.00 77.25 95 LEU A N 1
ATOM 740 C CA . LEU A 1 95 ? -15.425 -9.397 1.986 1.00 77.25 95 LEU A CA 1
ATOM 741 C C . LEU A 1 95 ? -14.498 -8.745 3.026 1.00 77.25 95 LEU A C 1
ATOM 743 O O . LEU A 1 95 ? -13.466 -8.190 2.645 1.00 77.25 95 LEU A O 1
ATOM 747 N N . GLU A 1 96 ? -14.823 -8.828 4.318 1.00 82.94 96 GLU A N 1
ATOM 748 C CA . GLU A 1 96 ? -13.971 -8.328 5.408 1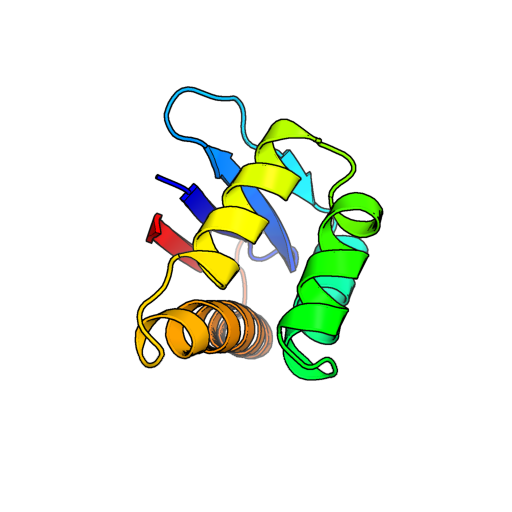.00 82.94 96 GLU A CA 1
ATOM 749 C C . GLU A 1 96 ? -12.908 -9.337 5.867 1.00 82.94 96 GLU A C 1
ATOM 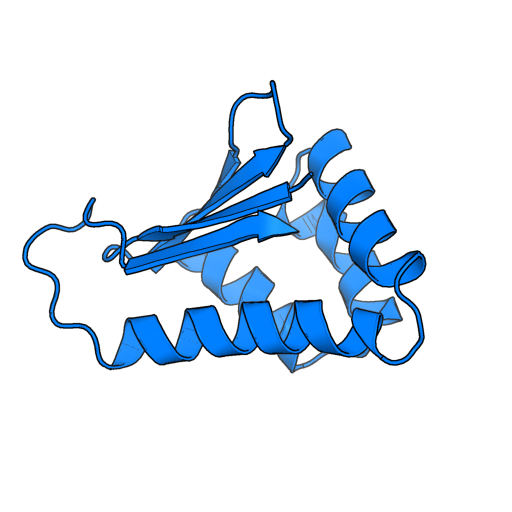751 O O . GLU A 1 96 ? -12.099 -9.038 6.746 1.00 82.94 96 GLU A O 1
ATOM 756 N N . GLU A 1 97 ? -12.870 -10.525 5.262 1.00 83.62 97 GLU A N 1
ATOM 757 C CA . GLU A 1 97 ? -11.887 -11.556 5.579 1.00 83.62 97 GLU A CA 1
ATOM 758 C C . GLU A 1 97 ? -10.460 -11.047 5.320 1.00 83.62 97 GLU A C 1
ATOM 760 O O . GLU A 1 97 ? -10.139 -10.567 4.231 1.00 83.62 97 GLU A O 1
ATOM 765 N N . VAL A 1 98 ? -9.583 -11.157 6.322 1.00 85.56 98 VAL A N 1
ATOM 766 C CA . VAL A 1 98 ? -8.162 -10.825 6.173 1.00 85.56 98 VAL A CA 1
ATOM 767 C C . VAL A 1 98 ? -7.467 -11.942 5.403 1.00 85.56 98 VAL A C 1
ATOM 769 O O . VAL A 1 98 ? -7.425 -13.084 5.854 1.00 85.56 98 VAL A O 1
ATOM 772 N N . ILE A 1 99 ? -6.880 -11.587 4.264 1.00 83.06 99 ILE A N 1
ATOM 773 C CA . ILE A 1 99 ? -6.093 -12.497 3.434 1.00 83.06 99 ILE A CA 1
ATOM 774 C C . ILE A 1 99 ? -4.658 -12.589 3.956 1.00 83.06 99 ILE A C 1
ATOM 776 O O . ILE A 1 99 ? -4.118 -13.680 4.123 1.00 83.06 99 ILE A O 1
ATOM 780 N N . GLU A 1 100 ? -4.013 -11.445 4.186 1.00 82.19 100 GLU A N 1
ATOM 781 C CA . GLU A 1 100 ? -2.610 -11.405 4.596 1.00 82.19 100 GLU A CA 1
ATOM 782 C C . GLU A 1 100 ? -2.291 -10.100 5.328 1.00 82.19 100 GLU A C 1
ATOM 784 O O . GLU A 1 100 ? -2.704 -9.020 4.904 1.00 82.19 100 GLU A O 1
ATOM 789 N N . THR A 1 101 ? -1.498 -10.192 6.395 1.00 82.69 101 THR A N 1
ATOM 790 C CA . THR A 1 101 ? -0.935 -9.034 7.092 1.00 82.69 101 THR A CA 1
ATOM 791 C C . THR A 1 101 ? 0.584 -9.110 7.056 1.00 82.69 101 THR A C 1
ATOM 793 O O . THR A 1 101 ? 1.180 -10.116 7.438 1.00 82.69 101 THR A O 1
ATOM 796 N N . ILE A 1 102 ? 1.223 -8.030 6.609 1.00 78.81 102 ILE A N 1
ATOM 797 C CA . ILE A 1 102 ? 2.677 -7.916 6.521 1.00 78.81 102 ILE A CA 1
ATOM 798 C C . ILE A 1 102 ? 3.148 -6.745 7.374 1.00 78.81 102 ILE A C 1
ATOM 800 O O . ILE A 1 102 ? 2.648 -5.630 7.244 1.00 78.81 102 ILE A O 1
ATOM 804 N N . THR A 1 103 ? 4.172 -6.989 8.188 1.00 81.12 103 THR A N 1
ATOM 805 C CA . THR A 1 103 ? 4.823 -5.969 9.016 1.00 81.12 103 THR A CA 1
ATOM 806 C C . THR A 1 103 ? 6.210 -5.604 8.469 1.00 81.12 103 THR A C 1
ATOM 808 O O . THR A 1 103 ? 6.916 -6.444 7.884 1.00 81.12 103 THR A O 1
ATOM 811 N N . LEU A 1 104 ? 6.560 -4.323 8.609 1.00 72.50 104 LEU A N 1
ATOM 812 C CA . LEU A 1 104 ? 7.728 -3.638 8.048 1.00 72.50 104 LEU A CA 1
ATOM 813 C C . LEU A 1 104 ? 8.420 -2.727 9.064 1.00 72.50 104 LEU A C 1
ATOM 815 O O . LEU A 1 104 ? 7.722 -1.952 9.767 1.00 72.50 104 LEU A O 1
#

Foldseek 3Di:
DWKWWAFLLLWIWIDDVPDDTDIDHNVLLVVLLVLLVPDDLVSSLVCQCVSRVDPVRSVVVNCQCPVDDVVSVVVVSVVSVVSVVQNVPDDDPDRRHTRDMDDD

Secondary structure (DSSP, 8-state):
-EEEEEETTS-EEEE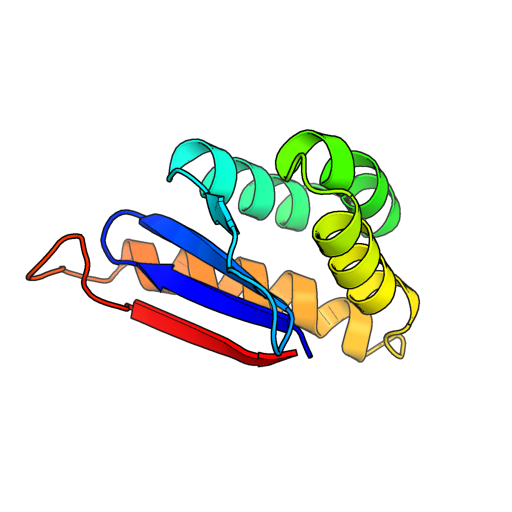ETTSPPEEEPHHHHHHHHHHHHHS-HHHHHHHHHHHH--HHHHHHHHHHHHSS-HHHHHHHHHHHHHHHHHHHH---SSTT-EEEEEE-

pLDDT: mean 75.24, std 11.12, range [45.41, 90.31]

Sequence (104 aa):
MITITNFASGELEIALQGEKGLRLSRDLAHRLILAARMHGPQDFIQKIPQLIGSAPLSQAITRQFEGGDPSGKWRLKEKFARLVTVTKDHKPKDLEEVIETITL